Protein AF-A0A1H4IZC2-F1 (afdb_monomer_lite)

Sequence (150 aa):
MVLIELGPNARCEGSRLINEHSGAEMVTLSWNGRRHNPNGHIGVTIGRLENGNTTEVLVMQPKWVAHGSIKAWFPWFVLPNNAIFKASVGFLDIGNGSDGVTFQVWEHHNHEGREIWNRIIDFKKEYDNVPVAIEADLSHLSGQKCRDRT

Structure (mmCIF, N/CA/C/O backbone):
data_AF-A0A1H4IZC2-F1
#
_entry.id   AF-A0A1H4IZC2-F1
#
loop_
_atom_site.group_PDB
_atom_site.id
_atom_site.type_symbol
_atom_site.label_atom_id
_atom_site.label_alt_id
_atom_site.label_comp_id
_atom_site.label_asym_id
_atom_site.label_entity_id
_atom_site.label_seq_id
_atom_site.pdbx_PDB_ins_code
_atom_site.Cartn_x
_atom_site.Cartn_y
_atom_site.Cartn_z
_atom_site.occupancy
_atom_site.B_iso_or_equiv
_atom_site.auth_seq_id
_atom_site.auth_comp_id
_atom_site.auth_asym_id
_atom_site.auth_atom_id
_atom_site.pdbx_PDB_model_num
ATOM 1 N N . MET A 1 1 ? -15.752 -5.049 3.506 1.00 57.56 1 MET A N 1
ATOM 2 C CA . MET A 1 1 ? -15.375 -3.643 3.260 1.00 57.56 1 MET A CA 1
ATOM 3 C C . MET A 1 1 ? -14.074 -3.650 2.488 1.00 57.56 1 MET A C 1
ATOM 5 O O . MET A 1 1 ? -13.211 -4.448 2.839 1.00 57.56 1 MET A O 1
ATOM 9 N N . VAL A 1 2 ? -13.955 -2.844 1.435 1.00 71.44 2 VAL A N 1
ATOM 10 C CA . VAL A 1 2 ? -12.767 -2.832 0.571 1.00 71.44 2 VAL A CA 1
ATOM 11 C C . VAL A 1 2 ? -11.954 -1.571 0.868 1.00 71.44 2 VAL A C 1
ATOM 13 O O . VAL A 1 2 ? -12.499 -0.474 0.840 1.00 71.44 2 VAL A O 1
ATOM 16 N N . LEU A 1 3 ? -10.650 -1.698 1.141 1.00 71.06 3 LEU 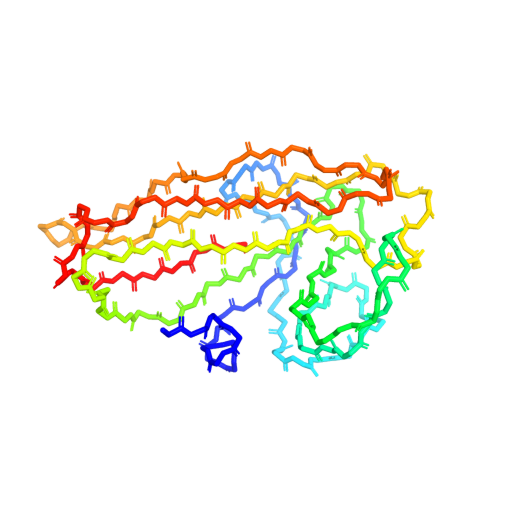A N 1
ATOM 17 C CA . LEU A 1 3 ? -9.775 -0.558 1.488 1.00 71.06 3 LEU A CA 1
ATOM 18 C C . LEU A 1 3 ? -9.803 0.577 0.454 1.00 71.06 3 LEU A C 1
ATOM 20 O O . LEU A 1 3 ? -9.723 1.748 0.818 1.00 71.06 3 LEU A O 1
ATOM 24 N N . ILE A 1 4 ? -9.978 0.238 -0.825 1.00 77.75 4 ILE A N 1
ATOM 25 C CA . ILE A 1 4 ? -10.103 1.206 -1.922 1.00 77.75 4 ILE A CA 1
ATOM 26 C C . ILE A 1 4 ? -11.247 2.207 -1.675 1.00 77.75 4 ILE A C 1
ATOM 28 O O . ILE A 1 4 ? -11.095 3.391 -1.972 1.00 77.75 4 ILE A O 1
ATOM 32 N N . GLU A 1 5 ? -12.352 1.772 -1.066 1.00 81.88 5 GLU A N 1
ATOM 33 C CA . GLU A 1 5 ? -13.516 2.622 -0.770 1.00 81.88 5 GLU A CA 1
ATOM 34 C C . GLU A 1 5 ? -13.223 3.647 0.336 1.00 81.88 5 GLU A C 1
ATOM 36 O O . GLU A 1 5 ? -13.812 4.727 0.368 1.00 81.88 5 GLU A O 1
ATOM 41 N N . LEU A 1 6 ? -12.284 3.335 1.234 1.00 81.69 6 LEU A N 1
ATOM 42 C CA . LEU A 1 6 ? -11.857 4.223 2.319 1.00 81.69 6 LEU A CA 1
ATOM 43 C C . LEU A 1 6 ? -10.780 5.220 1.882 1.00 81.69 6 LEU A C 1
ATOM 45 O O . LEU A 1 6 ? -10.554 6.226 2.557 1.00 81.69 6 LEU A O 1
ATOM 49 N N . GLY A 1 7 ? -10.128 4.943 0.756 1.00 83.25 7 GLY A N 1
ATOM 50 C CA . GLY A 1 7 ? -9.007 5.696 0.217 1.00 83.25 7 GLY A CA 1
ATOM 51 C C . GLY A 1 7 ? -9.205 7.210 0.096 1.00 83.25 7 GLY A C 1
ATOM 52 O O . GLY A 1 7 ? -8.332 7.949 0.546 1.00 83.25 7 GLY A O 1
ATOM 53 N N . PRO A 1 8 ? -10.346 7.717 -0.414 1.00 88.06 8 PRO A N 1
ATOM 54 C CA . PRO A 1 8 ? -10.592 9.160 -0.495 1.00 88.06 8 PRO A CA 1
ATOM 55 C C . PRO A 1 8 ? -10.519 9.901 0.849 1.00 88.06 8 PRO A C 1
ATOM 57 O O . PRO A 1 8 ? -10.273 11.104 0.866 1.00 88.06 8 PRO A O 1
ATOM 60 N N . ASN A 1 9 ? -10.716 9.191 1.965 1.00 88.31 9 ASN A N 1
ATOM 61 C CA . ASN A 1 9 ? -10.629 9.729 3.324 1.00 88.31 9 ASN A CA 1
ATOM 62 C C . ASN A 1 9 ? -9.314 9.355 4.029 1.00 88.31 9 ASN A C 1
ATOM 64 O O . ASN A 1 9 ? -9.148 9.647 5.216 1.00 88.31 9 ASN A O 1
ATOM 68 N N . ALA A 1 10 ? -8.396 8.681 3.336 1.00 89.62 10 ALA A N 1
ATOM 69 C CA . ALA A 1 10 ? -7.093 8.347 3.874 1.00 89.62 10 ALA A CA 1
ATOM 70 C C . ALA A 1 10 ? -6.202 9.593 3.921 1.00 89.62 10 ALA A C 1
ATOM 72 O O . ALA A 1 10 ? -6.187 10.428 3.014 1.00 89.62 10 ALA A O 1
ATOM 73 N N . ARG A 1 11 ? -5.403 9.696 4.982 1.00 92.25 11 ARG A N 1
ATOM 74 C CA . ARG A 1 11 ? -4.255 10.602 5.010 1.00 92.25 11 ARG A CA 1
ATOM 75 C C . ARG A 1 11 ? -3.113 9.907 4.289 1.00 92.25 11 ARG A C 1
ATOM 77 O O . ARG A 1 11 ? -2.792 8.776 4.634 1.00 92.25 11 ARG A O 1
ATOM 84 N N . CYS A 1 12 ? -2.476 10.578 3.340 1.00 93.12 12 CYS A N 1
ATOM 85 C CA . CYS A 1 12 ? -1.397 9.990 2.556 1.00 93.12 12 CYS A CA 1
ATOM 86 C C . CYS A 1 12 ? -0.170 10.891 2.559 1.00 93.12 12 CYS A C 1
ATOM 88 O O . CYS A 1 12 ? -0.292 12.111 2.456 1.00 93.12 12 CYS A O 1
ATOM 90 N N . GLU A 1 13 ? 1.012 10.295 2.664 1.00 95.00 13 GLU A N 1
ATOM 91 C CA . GLU A 1 13 ? 2.269 11.029 2.770 1.00 95.00 13 GLU A CA 1
ATOM 92 C C . GLU A 1 13 ? 3.382 10.358 1.984 1.00 95.00 13 GLU A C 1
ATOM 94 O O . GLU A 1 13 ? 3.584 9.148 2.076 1.00 95.00 13 GLU A O 1
ATOM 99 N N . GLY A 1 14 ? 4.138 11.172 1.256 1.00 95.19 14 GLY A N 1
ATOM 100 C CA . GLY A 1 14 ? 5.428 10.799 0.697 1.00 95.19 14 GLY A CA 1
ATOM 101 C C . GLY A 1 14 ? 6.556 11.334 1.570 1.00 95.19 14 GLY A C 1
ATOM 102 O O . GLY A 1 14 ? 6.495 12.468 2.048 1.00 95.19 14 GLY A O 1
ATOM 103 N N . SER A 1 15 ? 7.601 10.538 1.788 1.00 94.94 15 SER A N 1
ATOM 104 C CA . SER A 1 15 ? 8.753 10.961 2.597 1.00 94.94 15 SER A CA 1
ATOM 105 C C . SER A 1 15 ? 10.031 10.210 2.223 1.00 94.94 15 SER A C 1
ATOM 107 O O . SER A 1 15 ? 9.974 9.183 1.545 1.00 94.94 15 SER A O 1
ATOM 109 N N . ARG A 1 16 ? 11.189 10.695 2.679 1.00 94.69 16 ARG A N 1
ATOM 110 C CA . ARG A 1 16 ? 12.417 9.888 2.727 1.00 94.69 16 ARG A CA 1
ATOM 111 C C . ARG A 1 16 ? 12.433 9.126 4.046 1.00 94.69 16 ARG A C 1
ATOM 113 O O . ARG A 1 16 ? 12.426 9.755 5.100 1.00 94.69 16 ARG A O 1
ATOM 120 N N . LEU A 1 17 ? 12.454 7.801 4.004 1.00 90.75 17 LEU A N 1
ATOM 121 C CA . LEU A 1 17 ? 12.483 6.969 5.200 1.00 90.75 17 LEU A CA 1
ATOM 122 C C . LEU A 1 17 ? 13.786 7.207 5.981 1.00 90.75 17 LEU A C 1
ATOM 124 O O . LEU A 1 17 ? 14.869 7.167 5.402 1.00 90.75 17 LEU A O 1
ATOM 128 N N . ILE A 1 18 ? 13.670 7.456 7.288 1.00 87.06 18 ILE A N 1
ATOM 129 C CA . ILE A 1 18 ? 14.808 7.461 8.226 1.00 87.06 18 ILE A CA 1
ATOM 130 C C . ILE A 1 18 ? 14.819 6.133 8.991 1.00 87.06 18 ILE A C 1
ATOM 132 O O . ILE A 1 18 ? 15.852 5.486 9.117 1.00 87.06 18 ILE A O 1
ATOM 136 N N . ASN A 1 19 ? 13.648 5.726 9.487 1.00 81.00 19 ASN A N 1
ATOM 137 C CA . ASN A 1 19 ? 13.378 4.419 10.085 1.00 81.00 19 ASN A CA 1
ATOM 138 C C . ASN A 1 19 ? 11.893 4.055 9.886 1.00 81.00 19 ASN A C 1
ATOM 140 O O . ASN A 1 19 ? 11.117 4.856 9.366 1.00 81.00 19 ASN A O 1
ATOM 144 N N . GLU A 1 20 ? 11.473 2.865 10.317 1.00 69.38 20 GLU A N 1
ATOM 145 C CA . GLU A 1 20 ? 10.118 2.326 10.083 1.00 69.38 20 GLU A CA 1
ATOM 146 C C . GLU A 1 20 ? 8.968 3.248 10.566 1.00 69.38 20 GLU A C 1
ATOM 148 O O . GLU A 1 20 ? 7.878 3.308 9.972 1.00 69.38 20 GLU A O 1
ATOM 153 N N . HIS A 1 21 ? 9.230 4.072 11.584 1.00 70.81 21 HIS A N 1
ATOM 154 C CA . HIS A 1 21 ? 8.252 4.996 12.152 1.00 70.81 21 HIS A CA 1
ATOM 155 C C . HIS A 1 21 ? 8.358 6.423 11.602 1.00 70.81 21 HIS A C 1
ATOM 157 O O . HIS A 1 21 ? 7.342 7.112 11.526 1.00 70.81 21 HIS A O 1
ATOM 163 N N . SER A 1 22 ? 9.531 6.865 11.142 1.00 76.31 22 SER A N 1
ATOM 164 C CA . SER A 1 22 ? 9.791 8.281 10.844 1.00 76.31 22 SER A CA 1
ATOM 165 C C . SER A 1 22 ? 10.389 8.533 9.459 1.00 76.31 22 SER A C 1
ATOM 167 O O . SER A 1 22 ? 11.158 7.739 8.917 1.00 76.31 22 SER A O 1
ATOM 169 N N . GLY A 1 23 ? 9.988 9.657 8.865 1.00 83.88 23 GLY A N 1
ATOM 170 C CA . GLY A 1 23 ? 10.462 10.112 7.563 1.00 83.88 23 GLY A CA 1
ATO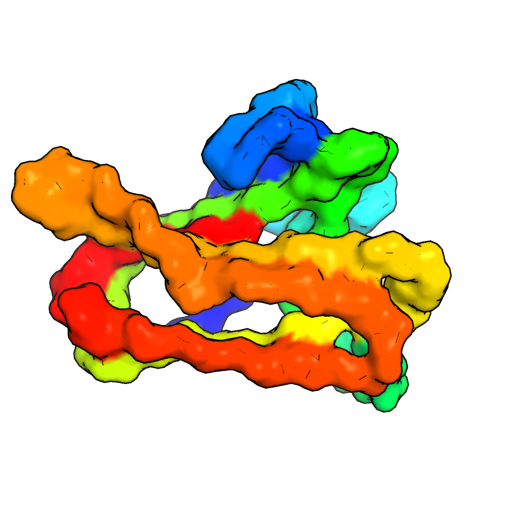M 171 C C . GLY A 1 23 ? 10.910 11.571 7.604 1.00 83.88 23 GLY A C 1
ATOM 172 O O . GLY A 1 23 ? 10.370 12.376 8.361 1.00 83.88 23 GLY A O 1
ATOM 173 N N . ALA A 1 24 ? 11.901 11.908 6.783 1.00 88.94 24 ALA A N 1
ATOM 174 C CA . ALA A 1 24 ? 12.304 13.274 6.474 1.00 88.94 24 ALA A CA 1
ATOM 175 C C . ALA A 1 24 ? 11.511 13.811 5.274 1.00 88.94 24 ALA A C 1
ATOM 177 O O . ALA A 1 24 ? 11.022 13.042 4.442 1.00 88.94 24 ALA A O 1
ATOM 178 N N . GLU A 1 25 ? 11.455 15.141 5.146 1.00 90.88 25 GLU A N 1
ATOM 179 C CA . GLU A 1 25 ? 10.873 15.826 3.982 1.00 90.88 25 GLU A CA 1
ATOM 180 C C . GLU A 1 25 ? 9.443 15.349 3.660 1.00 90.88 25 GLU A C 1
ATOM 182 O O . GLU A 1 25 ? 9.121 15.051 2.503 1.00 90.88 25 GLU A O 1
ATOM 187 N N . MET A 1 26 ? 8.622 15.211 4.706 1.00 92.00 26 MET A N 1
ATOM 188 C CA . MET A 1 26 ? 7.246 14.730 4.609 1.00 92.00 26 MET A CA 1
ATOM 189 C C . MET A 1 26 ? 6.394 15.694 3.785 1.00 92.00 26 MET A C 1
ATOM 191 O O . MET A 1 26 ? 6.389 16.901 4.028 1.00 92.00 26 MET A O 1
ATOM 195 N N . VAL A 1 27 ? 5.661 15.143 2.823 1.00 94.88 27 VAL A N 1
ATOM 196 C CA . VAL A 1 27 ? 4.735 15.887 1.971 1.00 94.88 27 VAL A CA 1
ATOM 197 C C . VAL A 1 27 ? 3.400 15.165 1.958 1.00 94.88 27 VAL A C 1
ATOM 199 O O . VAL A 1 27 ? 3.327 13.993 1.588 1.00 94.88 27 VAL A O 1
ATOM 202 N N . THR A 1 28 ? 2.340 15.880 2.328 1.00 95.19 28 THR A N 1
ATOM 203 C CA . THR A 1 28 ? 0.968 15.387 2.197 1.00 95.19 28 THR A CA 1
ATOM 204 C C . THR A 1 28 ? 0.627 15.186 0.724 1.00 95.19 28 THR A C 1
ATOM 206 O O . THR A 1 28 ? 0.820 16.081 -0.101 1.00 95.19 28 THR A O 1
ATOM 209 N N . LEU A 1 29 ? 0.095 14.013 0.398 1.00 95.19 29 LEU A N 1
ATOM 210 C CA . LEU A 1 29 ? -0.352 13.640 -0.936 1.00 95.19 29 LEU A CA 1
ATOM 211 C C . LEU A 1 29 ? -1.880 13.613 -0.974 1.00 95.19 29 LEU A C 1
ATOM 213 O O . LEU A 1 29 ? -2.530 13.135 -0.047 1.00 95.19 29 LEU A O 1
ATOM 217 N N . SER A 1 30 ? -2.458 14.104 -2.066 1.00 93.56 30 SER A N 1
ATOM 218 C CA . SER A 1 30 ? -3.890 13.956 -2.325 1.00 93.56 30 SER A CA 1
ATOM 219 C C . SER A 1 30 ? -4.185 12.571 -2.897 1.00 93.56 30 SER A C 1
ATOM 221 O O . SER A 1 30 ? -3.471 12.108 -3.793 1.00 93.56 30 SER A O 1
ATOM 223 N N . TRP A 1 31 ? -5.267 11.945 -2.431 1.00 92.25 31 TRP A N 1
ATOM 224 C CA . TRP A 1 31 ? -5.818 10.741 -3.051 1.00 92.25 31 TRP A CA 1
ATOM 225 C C . TRP A 1 31 ? -6.135 10.997 -4.529 1.00 92.25 31 TRP A C 1
ATOM 227 O O . TRP A 1 31 ? -6.732 12.022 -4.859 1.00 92.25 31 TRP A O 1
ATOM 237 N N . ASN A 1 32 ? -5.726 10.091 -5.423 1.00 93.56 32 ASN A N 1
ATOM 238 C CA . ASN A 1 32 ? -5.834 10.271 -6.878 1.00 93.56 32 ASN A CA 1
ATOM 239 C C . ASN A 1 32 ? -5.160 11.561 -7.395 1.00 93.56 32 ASN A C 1
ATOM 241 O O . ASN A 1 32 ? -5.573 12.130 -8.407 1.00 93.56 32 ASN A O 1
ATOM 245 N N . GLY A 1 33 ? -4.107 12.028 -6.717 1.00 90.38 33 GLY A N 1
ATOM 246 C CA . GLY A 1 33 ? -3.306 13.165 -7.164 1.00 90.38 33 GLY A CA 1
ATOM 247 C C . GLY A 1 33 ? -2.538 12.893 -8.466 1.00 90.38 33 GLY A C 1
ATOM 248 O O . GLY A 1 33 ? -2.665 11.852 -9.109 1.00 90.38 33 GLY A O 1
ATOM 249 N N . ARG A 1 34 ? -1.671 13.828 -8.866 1.00 90.56 34 ARG A N 1
ATOM 250 C CA . ARG A 1 34 ? -0.852 13.689 -10.084 1.00 90.56 34 ARG A CA 1
ATOM 251 C C . ARG A 1 34 ? 0.025 12.424 -10.028 1.00 90.56 34 ARG A C 1
ATOM 253 O O . ARG A 1 34 ? 0.826 12.288 -9.112 1.00 90.56 34 ARG A O 1
ATOM 260 N N . ARG A 1 35 ? -0.078 11.551 -11.041 1.00 84.31 35 ARG A N 1
ATOM 261 C CA . ARG A 1 35 ? 0.662 10.269 -11.122 1.00 84.31 35 ARG A CA 1
ATOM 262 C C . ARG A 1 35 ? 2.183 10.425 -11.166 1.00 84.31 35 ARG A C 1
ATOM 264 O O . ARG A 1 35 ? 2.895 9.707 -10.492 1.00 84.31 35 ARG A O 1
ATOM 271 N N . HIS A 1 36 ? 2.692 11.401 -11.915 1.00 87.69 36 HIS A N 1
ATOM 272 C CA . HIS A 1 36 ? 4.135 11.672 -12.021 1.00 87.69 36 HIS A CA 1
ATOM 273 C C . HIS A 1 36 ? 4.582 12.775 -11.056 1.00 87.69 36 HIS A C 1
ATOM 275 O O . HIS A 1 36 ? 5.224 13.747 -11.457 1.00 87.69 36 HIS A O 1
ATOM 281 N N . ASN A 1 37 ? 4.146 12.690 -9.801 1.00 93.19 37 ASN A N 1
ATOM 282 C CA . ASN A 1 37 ? 4.574 13.614 -8.761 1.00 93.19 37 ASN A CA 1
ATOM 283 C C . ASN A 1 37 ? 5.878 13.093 -8.132 1.00 93.19 37 ASN A C 1
ATOM 285 O O . ASN A 1 37 ? 5.868 11.988 -7.591 1.00 93.19 37 ASN A O 1
ATOM 289 N N . PRO A 1 38 ? 6.984 13.864 -8.136 1.00 93.81 38 PRO A N 1
ATOM 290 C CA . PRO A 1 38 ? 8.241 13.424 -7.524 1.00 93.81 38 PRO A CA 1
ATOM 291 C C . PRO A 1 38 ? 8.123 13.183 -6.011 1.00 93.81 38 PRO A C 1
ATOM 293 O O . PRO A 1 38 ? 8.944 12.472 -5.436 1.00 93.81 38 PRO A O 1
ATOM 296 N N . ASN A 1 39 ? 7.095 13.739 -5.358 1.00 95.69 39 ASN A N 1
ATOM 297 C CA . ASN A 1 39 ? 6.800 13.478 -3.950 1.00 95.69 39 ASN A CA 1
ATOM 298 C C . ASN A 1 39 ? 6.109 12.125 -3.696 1.00 95.69 39 ASN A C 1
ATOM 300 O O . ASN A 1 39 ? 5.924 11.771 -2.538 1.00 95.69 39 ASN A O 1
ATOM 304 N N . GLY A 1 40 ? 5.760 11.369 -4.739 1.00 94.62 40 GLY A N 1
ATOM 305 C CA . GLY A 1 40 ? 5.017 10.112 -4.655 1.00 94.62 40 GLY A CA 1
ATOM 306 C C . GLY A 1 40 ? 3.561 10.253 -5.103 1.00 94.62 40 GLY A C 1
ATOM 307 O O . GLY A 1 40 ? 3.055 11.357 -5.328 1.00 94.62 40 GLY A O 1
ATOM 308 N N . HIS A 1 41 ? 2.881 9.120 -5.244 1.00 94.69 41 HIS A N 1
ATOM 309 C CA . HIS A 1 41 ? 1.498 9.058 -5.709 1.00 94.69 41 HIS A CA 1
ATOM 310 C C . HIS A 1 41 ? 0.743 7.903 -5.056 1.00 94.69 41 HIS A C 1
ATOM 312 O O . HIS A 1 41 ? 1.272 6.803 -4.928 1.00 94.69 41 HIS A O 1
ATOM 318 N N . ILE A 1 42 ? -0.515 8.146 -4.696 1.00 94.31 42 ILE A N 1
ATOM 319 C CA . ILE A 1 42 ? -1.454 7.110 -4.277 1.00 94.31 42 ILE A CA 1
ATOM 320 C C . ILE A 1 42 ? -2.812 7.335 -4.922 1.00 94.31 42 ILE A C 1
ATOM 322 O O . ILE A 1 42 ? -3.272 8.474 -5.063 1.00 94.31 42 ILE A O 1
ATOM 326 N N . GLY A 1 43 ? -3.460 6.245 -5.305 1.00 93.69 43 GLY A N 1
ATOM 327 C CA . GLY A 1 43 ? -4.789 6.301 -5.881 1.00 93.69 43 GLY A CA 1
ATOM 328 C C . GLY A 1 43 ? -5.208 4.988 -6.510 1.00 93.69 43 GLY A C 1
ATOM 329 O O . GLY A 1 43 ? -4.547 3.964 -6.364 1.00 93.69 43 GLY A O 1
ATOM 330 N N . VAL A 1 44 ? -6.310 5.037 -7.241 1.00 93.19 44 VAL A N 1
ATOM 331 C CA . VAL A 1 44 ? -6.864 3.899 -7.966 1.00 93.19 44 VAL A CA 1
ATOM 332 C C . VAL A 1 44 ? -6.561 4.055 -9.446 1.00 93.19 44 VAL A C 1
ATOM 334 O O . VAL A 1 44 ? -6.704 5.134 -10.029 1.00 93.19 44 VAL A O 1
ATOM 337 N N . THR A 1 45 ? -6.137 2.970 -10.081 1.00 92.44 45 THR A N 1
ATOM 338 C CA . THR A 1 45 ? -5.988 2.919 -11.532 1.00 92.44 45 THR A CA 1
ATOM 339 C C . THR A 1 45 ? -6.292 1.536 -12.058 1.00 92.44 45 THR A C 1
ATOM 341 O O . THR A 1 45 ? -6.011 0.545 -11.400 1.00 92.44 45 THR A O 1
ATOM 344 N N . ILE A 1 46 ? -6.752 1.467 -13.302 1.00 94.38 46 ILE A N 1
ATOM 345 C CA . ILE A 1 46 ? -6.582 0.262 -14.106 1.00 94.38 46 ILE A CA 1
ATOM 346 C C . ILE A 1 46 ? -5.114 0.215 -14.536 1.00 94.38 46 ILE A C 1
ATOM 348 O O . ILE A 1 46 ? -4.589 1.206 -15.051 1.00 94.38 46 ILE A O 1
ATOM 352 N N . GLY A 1 47 ? -4.434 -0.891 -14.262 1.00 93.00 47 GLY A N 1
ATOM 353 C CA . GLY A 1 47 ? -3.019 -1.068 -14.561 1.00 93.00 47 GLY A CA 1
ATOM 354 C C . GLY A 1 47 ? -2.718 -2.499 -14.977 1.00 93.00 47 GLY A C 1
ATOM 355 O O . GLY A 1 47 ? -3.376 -3.436 -14.522 1.00 93.00 47 GLY A O 1
ATOM 356 N N . ARG A 1 48 ? -1.727 -2.658 -15.856 1.00 95.81 48 ARG A N 1
ATOM 357 C CA . ARG A 1 48 ? -1.166 -3.967 -16.176 1.00 95.81 48 ARG A CA 1
ATOM 358 C C . ARG A 1 48 ? -0.158 -4.338 -15.095 1.00 95.81 48 ARG A C 1
ATOM 360 O O . ARG A 1 48 ? 0.718 -3.541 -14.774 1.00 95.81 48 ARG A O 1
ATOM 367 N N . LEU A 1 49 ? -0.326 -5.513 -14.511 1.00 95.50 49 LEU A N 1
ATOM 368 C CA . LEU A 1 49 ? 0.516 -6.071 -13.463 1.00 95.50 49 LEU A CA 1
ATOM 369 C C . LEU A 1 49 ? 1.732 -6.787 -14.056 1.00 95.50 49 LEU A C 1
ATOM 371 O O . LEU A 1 49 ? 1.745 -7.153 -15.230 1.00 95.50 49 LEU A O 1
ATOM 375 N N . GLU A 1 50 ? 2.718 -7.065 -13.210 1.00 95.19 50 GLU A N 1
ATOM 376 C CA . GLU A 1 50 ? 3.936 -7.804 -13.561 1.00 95.19 50 GLU A CA 1
ATOM 377 C C . GLU A 1 50 ? 3.689 -9.224 -14.111 1.00 95.19 50 GLU A C 1
ATOM 379 O O . GLU A 1 50 ? 4.501 -9.735 -14.873 1.00 95.19 50 GLU A O 1
ATOM 384 N N . ASN A 1 51 ? 2.545 -9.847 -13.806 1.00 94.56 51 ASN A N 1
ATOM 385 C CA . ASN A 1 51 ? 2.135 -11.131 -14.398 1.00 94.56 51 ASN A CA 1
ATOM 386 C C . ASN A 1 51 ? 1.395 -10.983 -15.743 1.00 94.56 51 ASN A C 1
ATOM 388 O O . ASN A 1 51 ? 0.884 -11.959 -16.288 1.00 94.56 51 ASN A O 1
ATOM 392 N N . GLY A 1 52 ? 1.283 -9.760 -16.263 1.00 95.12 52 GLY A N 1
ATOM 393 C CA . GLY A 1 52 ? 0.625 -9.442 -17.523 1.00 95.12 52 GLY A CA 1
ATOM 394 C C . GLY A 1 52 ? -0.885 -9.208 -17.438 1.00 95.12 52 GLY A C 1
ATOM 395 O O . GLY A 1 52 ? -1.442 -8.732 -18.432 1.00 95.12 52 GLY A O 1
ATOM 396 N N . ASN A 1 53 ? -1.533 -9.477 -16.298 1.00 95.69 53 ASN A N 1
ATOM 397 C CA . ASN A 1 53 ? -2.966 -9.235 -16.108 1.00 95.69 53 ASN A CA 1
ATOM 398 C C . ASN A 1 53 ? -3.267 -7.740 -15.977 1.00 95.69 53 ASN A C 1
ATOM 400 O O . ASN A 1 53 ? -2.497 -6.998 -15.377 1.00 95.69 53 ASN A O 1
ATOM 404 N N . THR A 1 54 ? -4.427 -7.308 -16.466 1.00 96.06 54 THR A N 1
ATOM 405 C CA . THR A 1 54 ? -4.910 -5.933 -16.294 1.00 96.06 54 THR A CA 1
ATOM 406 C C . THR A 1 54 ? -6.090 -5.928 -15.339 1.00 96.06 54 THR A C 1
ATOM 408 O O . THR A 1 54 ? -7.067 -6.640 -15.561 1.00 96.06 54 THR A O 1
ATOM 411 N N . THR A 1 55 ? -6.013 -5.122 -14.286 1.00 94.38 55 THR A N 1
ATOM 412 C CA . THR A 1 55 ? -7.085 -4.984 -13.293 1.00 94.38 55 THR A CA 1
ATOM 413 C C . THR A 1 55 ? -7.061 -3.591 -12.672 1.00 94.38 55 THR A C 1
ATOM 415 O O . THR A 1 55 ? -6.088 -2.849 -12.821 1.00 94.38 55 THR A O 1
ATOM 418 N N . GLU A 1 56 ? -8.139 -3.222 -11.989 1.00 93.12 56 GLU A N 1
ATOM 419 C CA . GLU A 1 56 ? -8.129 -2.081 -11.080 1.00 93.12 56 GLU A CA 1
ATOM 420 C C . GLU A 1 56 ? -7.273 -2.399 -9.847 1.00 93.12 56 GLU A C 1
ATOM 422 O O . GLU A 1 56 ? -7.367 -3.490 -9.280 1.00 93.12 56 GLU A O 1
ATOM 427 N N . VAL A 1 57 ? -6.420 -1.454 -9.455 1.00 92.31 57 VAL A N 1
ATOM 428 C CA . VAL A 1 57 ? -5.494 -1.577 -8.329 1.00 92.31 57 VAL A CA 1
ATOM 429 C C . VAL A 1 57 ? -5.419 -0.288 -7.525 1.00 92.31 57 VAL A C 1
ATOM 431 O O . VAL A 1 57 ? -5.555 0.812 -8.067 1.00 92.31 57 VAL A O 1
ATOM 434 N N . LEU A 1 58 ? -5.103 -0.434 -6.238 1.00 92.88 58 LEU A N 1
ATOM 435 C CA . LEU A 1 58 ? -4.514 0.634 -5.442 1.00 92.88 58 LEU A CA 1
ATOM 436 C C . LEU A 1 58 ? -3.037 0.759 -5.826 1.00 92.88 58 LEU A C 1
ATOM 438 O O . LEU A 1 58 ? -2.247 -0.146 -5.570 1.00 92.88 58 LEU A O 1
ATOM 442 N N . VAL A 1 59 ? -2.659 1.873 -6.445 1.00 93.38 59 VAL A N 1
ATOM 443 C CA . VAL A 1 59 ? -1.262 2.176 -6.750 1.00 93.38 59 VAL A CA 1
ATOM 444 C C . VAL A 1 59 ? -0.658 2.992 -5.614 1.00 93.38 59 VAL A C 1
ATOM 446 O O . VAL A 1 59 ? -1.247 3.973 -5.169 1.00 93.38 59 VAL A O 1
ATOM 449 N N . MET A 1 60 ? 0.531 2.596 -5.162 1.00 93.31 60 MET A N 1
ATOM 450 C CA . MET A 1 60 ? 1.339 3.326 -4.187 1.00 93.31 60 MET A CA 1
ATOM 451 C C . MET A 1 60 ? 2.746 3.493 -4.757 1.00 93.31 60 MET A C 1
ATOM 453 O O . MET A 1 60 ? 3.501 2.533 -4.876 1.00 93.31 60 MET A O 1
ATOM 457 N N . GLN A 1 61 ? 3.089 4.715 -5.153 1.00 92.69 61 GLN A N 1
ATOM 458 C CA . GLN A 1 61 ? 4.401 5.077 -5.681 1.00 92.69 61 GLN A CA 1
ATOM 459 C C . GLN A 1 61 ? 5.163 5.890 -4.632 1.00 92.69 61 GLN A C 1
ATOM 461 O O . GLN A 1 61 ? 4.713 6.987 -4.280 1.00 92.69 61 GLN A O 1
ATOM 466 N N . PRO A 1 62 ? 6.310 5.391 -4.143 1.00 93.00 62 PRO A N 1
ATOM 467 C CA . PRO A 1 62 ? 7.147 6.121 -3.201 1.00 93.00 62 PRO A CA 1
ATOM 468 C C . PRO A 1 62 ? 7.660 7.452 -3.758 1.00 93.00 62 PRO A C 1
ATOM 470 O O . PRO A 1 62 ? 7.705 7.674 -4.970 1.00 93.00 62 PRO A O 1
ATOM 473 N N . LYS A 1 63 ? 8.107 8.331 -2.856 1.00 95.06 63 LYS A N 1
ATOM 474 C CA . LYS A 1 63 ? 8.849 9.548 -3.213 1.00 95.06 63 LYS A CA 1
ATOM 475 C C . LYS A 1 63 ? 10.096 9.202 -4.042 1.00 95.06 63 LYS A C 1
ATOM 477 O O . LYS A 1 63 ? 10.806 8.262 -3.709 1.00 95.06 63 LYS A O 1
ATOM 482 N N . TRP A 1 64 ? 10.408 9.973 -5.084 1.00 92.44 64 TRP A N 1
ATOM 483 C CA . TRP A 1 64 ? 11.530 9.695 -5.997 1.00 92.44 64 TRP A CA 1
ATOM 484 C C . TRP A 1 64 ? 12.867 10.190 -5.437 1.00 92.44 64 TRP A C 1
ATOM 486 O O . TRP A 1 64 ? 13.489 11.120 -5.945 1.00 92.44 64 TRP A O 1
ATOM 496 N N . VAL A 1 65 ? 13.285 9.581 -4.335 1.00 93.12 65 VAL A N 1
ATOM 497 C CA . VAL A 1 65 ? 14.556 9.821 -3.650 1.00 93.12 65 VAL A CA 1
ATOM 498 C C . VAL A 1 65 ? 15.097 8.483 -3.151 1.00 93.12 65 VAL A C 1
ATOM 500 O O . VAL A 1 65 ? 14.339 7.527 -3.005 1.00 93.12 65 VAL A O 1
ATOM 503 N N . ALA A 1 66 ? 16.391 8.411 -2.834 1.00 90.19 66 ALA A N 1
ATOM 504 C CA . ALA A 1 66 ? 16.930 7.259 -2.113 1.00 90.19 66 ALA A CA 1
ATOM 505 C C . ALA A 1 66 ? 16.148 7.049 -0.806 1.00 90.19 66 ALA A C 1
ATOM 507 O O . ALA A 1 66 ? 15.885 8.020 -0.091 1.00 90.19 66 ALA A O 1
ATOM 508 N N . HIS A 1 67 ? 15.765 5.801 -0.521 1.00 90.56 67 HIS A N 1
ATOM 509 C CA . HIS A 1 67 ? 14.869 5.445 0.588 1.00 90.56 67 HIS A CA 1
ATOM 510 C C . HIS A 1 67 ? 13.520 6.178 0.543 1.00 90.56 67 HIS A C 1
ATOM 512 O O . HIS A 1 67 ? 12.943 6.529 1.574 1.00 90.56 67 HIS A O 1
ATOM 518 N N . GLY A 1 68 ? 13.016 6.450 -0.659 1.00 93.94 68 GLY A N 1
ATOM 519 C CA . GLY A 1 68 ? 11.671 6.954 -0.861 1.00 93.94 68 GLY A CA 1
ATOM 520 C C . GLY A 1 68 ? 10.631 6.037 -0.231 1.00 93.94 68 GLY A C 1
ATOM 521 O O . GLY A 1 68 ? 10.709 4.818 -0.335 1.00 93.94 68 GLY A O 1
ATOM 522 N N . SER A 1 69 ? 9.639 6.627 0.421 1.00 94.31 69 SER A N 1
ATOM 523 C CA . SER A 1 69 ? 8.526 5.900 1.023 1.00 94.31 69 SER A CA 1
ATOM 524 C C . SER A 1 69 ? 7.214 6.615 0.752 1.00 94.31 69 SER A C 1
ATOM 526 O O . SER A 1 69 ? 7.182 7.825 0.501 1.00 94.31 69 SER A O 1
ATOM 528 N N . ILE A 1 70 ? 6.139 5.844 0.811 1.00 94.44 70 ILE A N 1
ATOM 529 C CA . ILE A 1 70 ? 4.771 6.331 0.832 1.00 94.44 70 ILE A CA 1
ATOM 530 C C . ILE A 1 70 ? 4.042 5.632 1.976 1.00 94.44 70 ILE A C 1
ATOM 532 O O . ILE A 1 70 ? 4.286 4.457 2.229 1.00 94.44 70 ILE A O 1
ATOM 536 N N . LYS A 1 71 ? 3.217 6.380 2.704 1.00 92.44 71 LYS A N 1
ATOM 537 C CA . LYS A 1 71 ? 2.420 5.893 3.830 1.00 92.44 71 LYS A CA 1
ATOM 538 C C . LYS A 1 71 ? 0.989 6.373 3.645 1.00 92.44 71 LYS A C 1
ATOM 540 O O . LYS A 1 71 ? 0.773 7.540 3.311 1.00 92.44 71 LYS A O 1
ATOM 545 N N . ALA A 1 72 ? 0.022 5.507 3.889 1.00 91.50 72 ALA A N 1
ATOM 546 C CA . ALA A 1 72 ? -1.388 5.848 3.940 1.00 91.50 72 ALA A CA 1
ATOM 547 C C . ALA A 1 72 ? -1.967 5.408 5.282 1.00 91.50 72 ALA A C 1
ATOM 549 O O . ALA A 1 72 ? -1.725 4.292 5.721 1.00 91.50 72 ALA A O 1
ATOM 550 N N . TRP A 1 73 ? -2.729 6.287 5.927 1.00 90.69 73 TRP A N 1
ATOM 551 C CA . TRP A 1 73 ? -3.521 5.982 7.113 1.00 90.69 73 TRP A CA 1
ATOM 552 C C . TRP A 1 73 ? -4.986 6.100 6.739 1.00 90.69 73 TRP A C 1
ATOM 554 O O . TRP A 1 73 ? -5.467 7.197 6.436 1.00 90.69 73 TRP A O 1
ATOM 564 N N . PHE A 1 74 ? -5.695 4.983 6.782 1.00 88.31 74 PHE A N 1
ATOM 565 C CA . PHE A 1 74 ? -7.127 4.958 6.537 1.00 88.31 74 PHE A CA 1
ATOM 566 C C . PHE A 1 74 ? -7.886 5.602 7.712 1.00 88.31 74 PHE A C 1
ATOM 568 O O . PHE A 1 74 ? -7.344 5.728 8.817 1.00 88.31 74 PHE A O 1
ATOM 575 N N . PRO A 1 75 ? -9.119 6.095 7.496 1.00 86.69 75 PRO A N 1
ATOM 576 C CA . PRO A 1 75 ? -9.935 6.615 8.585 1.00 86.69 75 PRO A CA 1
ATOM 577 C C . PRO A 1 75 ? -10.195 5.530 9.630 1.00 86.69 75 PRO A C 1
ATOM 579 O O . PRO A 1 75 ? -10.142 4.339 9.343 1.00 86.69 75 PRO A O 1
ATOM 582 N N . TRP A 1 76 ? -10.521 5.947 10.850 1.00 84.00 76 TRP A N 1
ATOM 583 C CA . TRP A 1 76 ? -10.943 5.008 11.880 1.00 84.00 76 TRP A CA 1
ATOM 584 C C . TRP A 1 76 ? -12.313 4.406 11.547 1.00 84.00 76 TRP A C 1
ATOM 586 O O . TRP A 1 76 ? -13.276 5.151 11.360 1.00 84.00 76 TRP A O 1
ATOM 596 N N . PHE A 1 77 ? -12.429 3.084 11.580 1.00 82.19 77 PHE A N 1
ATOM 597 C CA . PHE A 1 77 ? -13.679 2.348 11.397 1.00 82.19 77 PHE A CA 1
ATOM 598 C C . PHE A 1 77 ? -13.782 1.192 12.399 1.00 82.19 77 PHE A C 1
ATOM 600 O O . PHE A 1 77 ? -12.811 0.834 13.061 1.00 82.19 77 PHE A O 1
ATOM 607 N N . VAL A 1 78 ? -14.978 0.630 12.563 1.00 83.94 78 VAL A N 1
ATOM 608 C CA . VAL A 1 78 ? -15.178 -0.550 13.417 1.00 83.94 78 VAL A CA 1
ATOM 609 C C . VAL A 1 78 ? -14.941 -1.795 12.576 1.00 83.94 78 VAL A C 1
ATOM 611 O O . VAL A 1 78 ? -15.601 -1.971 11.548 1.00 83.94 78 VAL A O 1
ATOM 614 N N . LEU A 1 79 ? -14.005 -2.646 12.996 1.00 83.25 79 LEU A N 1
ATOM 615 C CA . LEU A 1 79 ? -13.763 -3.912 12.310 1.00 83.25 79 LEU A CA 1
ATOM 616 C C . LEU A 1 79 ? -14.966 -4.851 12.512 1.00 83.25 79 LEU A C 1
ATOM 618 O O . LEU A 1 79 ? -15.441 -5.001 13.646 1.00 83.25 79 LEU A O 1
ATOM 622 N N . PRO A 1 80 ? -15.478 -5.481 11.438 1.00 84.12 80 PRO A N 1
ATOM 623 C CA . PRO A 1 80 ? -16.524 -6.486 11.568 1.00 84.12 80 PRO A CA 1
ATOM 624 C C . PRO A 1 80 ? -16.008 -7.698 12.352 1.00 84.12 80 PRO A C 1
ATOM 626 O O . PRO A 1 80 ? -14.803 -7.927 12.452 1.00 84.12 80 PRO A O 1
ATOM 629 N N . ASN A 1 81 ? -16.927 -8.507 12.877 1.00 84.50 81 ASN A N 1
ATOM 630 C CA . ASN A 1 81 ? -16.554 -9.774 13.501 1.00 84.50 81 ASN A CA 1
ATOM 631 C C . ASN A 1 81 ? -15.802 -10.659 12.500 1.00 84.50 81 ASN A C 1
ATOM 633 O O . ASN A 1 81 ? -16.217 -10.762 11.343 1.00 84.50 81 ASN A O 1
ATOM 637 N N . ASN A 1 82 ? -14.739 -11.320 12.965 1.00 86.00 82 ASN A N 1
ATOM 638 C CA . ASN A 1 82 ? -13.879 -12.178 12.142 1.00 86.00 82 ASN A CA 1
ATOM 639 C C . ASN A 1 82 ? -13.271 -11.425 10.944 1.00 86.00 82 ASN A C 1
ATOM 641 O O . ASN A 1 82 ? -13.226 -11.947 9.828 1.00 86.00 82 ASN A O 1
ATOM 645 N N . ALA A 1 83 ? -12.870 -10.168 11.154 1.00 88.31 83 ALA A N 1
ATOM 646 C CA . ALA A 1 83 ? -12.213 -9.383 10.121 1.00 88.31 83 ALA A CA 1
ATOM 647 C C . ALA A 1 83 ? -10.909 -10.053 9.672 1.00 88.31 83 ALA A C 1
ATOM 649 O O . ALA A 1 83 ? -10.104 -10.484 10.491 1.00 88.31 83 ALA A O 1
ATOM 650 N N . ILE A 1 84 ? -10.694 -10.093 8.359 1.00 90.38 84 ILE A N 1
ATOM 651 C CA . ILE A 1 84 ? -9.455 -10.567 7.748 1.00 90.38 84 ILE A CA 1
ATOM 652 C C . ILE A 1 84 ? -9.010 -9.509 6.746 1.00 90.38 84 ILE A C 1
ATOM 654 O O . ILE A 1 84 ? -9.794 -9.086 5.890 1.00 90.38 84 ILE A O 1
ATOM 658 N N . PHE A 1 85 ? -7.751 -9.097 6.836 1.00 89.31 85 PHE A N 1
ATOM 659 C CA . PHE A 1 85 ? -7.112 -8.309 5.795 1.00 89.31 85 PHE A CA 1
ATOM 660 C C . PHE A 1 85 ? -6.636 -9.250 4.688 1.00 89.31 85 PHE A C 1
ATOM 662 O O . PHE A 1 85 ? -5.923 -10.209 4.969 1.00 89.31 85 PHE A O 1
ATOM 669 N N . LYS A 1 86 ? -7.008 -8.975 3.434 1.00 92.06 86 LYS A N 1
ATOM 670 C CA . LYS A 1 86 ? -6.525 -9.712 2.257 1.00 92.06 86 LYS A CA 1
ATOM 671 C C . LYS A 1 86 ? -6.123 -8.741 1.160 1.00 92.06 86 LYS A C 1
ATOM 673 O O . LYS A 1 86 ? -6.873 -7.813 0.857 1.00 92.06 86 LYS A O 1
ATOM 678 N N . ALA A 1 87 ? -4.984 -8.991 0.526 1.00 91.50 87 ALA A N 1
ATOM 679 C CA . ALA A 1 87 ? -4.548 -8.246 -0.649 1.00 91.50 87 ALA A CA 1
ATOM 680 C C . ALA A 1 87 ? -3.685 -9.114 -1.572 1.00 91.50 87 ALA A C 1
ATOM 682 O O . ALA A 1 87 ? -3.106 -10.114 -1.154 1.00 91.50 87 ALA A O 1
ATOM 683 N N . SER A 1 88 ? -3.581 -8.703 -2.835 1.00 93.75 88 SER A N 1
ATOM 684 C CA . SER A 1 88 ? -2.533 -9.166 -3.744 1.00 93.75 88 SER A CA 1
ATOM 685 C C . SER A 1 88 ? -1.600 -7.992 -4.009 1.00 93.75 88 SER A C 1
ATOM 687 O O . SER A 1 88 ? -2.051 -6.932 -4.442 1.00 93.75 88 SER A O 1
ATOM 689 N N . VAL A 1 89 ? -0.322 -8.165 -3.688 1.00 94.62 89 VAL A N 1
ATOM 690 C CA . VAL A 1 89 ? 0.694 -7.112 -3.731 1.00 94.62 89 VAL A CA 1
ATOM 691 C C . VAL A 1 89 ? 1.740 -7.466 -4.776 1.00 94.62 89 VAL A C 1
ATOM 693 O O . VAL A 1 89 ? 2.272 -8.574 -4.802 1.00 94.62 89 VAL A O 1
ATOM 696 N N . GLY A 1 90 ? 2.053 -6.506 -5.633 1.00 94.75 90 GLY A N 1
ATOM 697 C CA . GLY A 1 90 ? 3.032 -6.665 -6.694 1.00 94.75 90 GLY A CA 1
ATOM 698 C C . GLY A 1 90 ? 3.297 -5.346 -7.398 1.00 94.75 90 GLY A C 1
ATOM 699 O O . GLY A 1 90 ? 2.913 -4.277 -6.917 1.00 94.75 90 GLY A O 1
ATOM 700 N N . PHE A 1 91 ? 3.941 -5.435 -8.551 1.00 95.56 91 PHE A N 1
ATOM 701 C CA . PHE A 1 91 ? 4.285 -4.282 -9.372 1.00 95.56 91 PHE A CA 1
ATOM 702 C C . PHE A 1 91 ? 3.326 -4.102 -10.550 1.00 95.56 91 PHE A C 1
ATOM 704 O O . PHE A 1 91 ? 2.789 -5.063 -11.106 1.00 95.56 91 PHE A O 1
ATOM 711 N N . LEU A 1 92 ? 3.158 -2.846 -10.967 1.00 94.31 92 LEU A N 1
ATOM 712 C CA . LEU A 1 92 ? 2.732 -2.540 -12.333 1.00 94.31 92 LEU A CA 1
ATOM 713 C C . LEU A 1 92 ? 3.851 -2.937 -13.308 1.00 94.31 92 LEU A C 1
ATOM 715 O O . LEU A 1 92 ? 5.020 -2.860 -12.937 1.00 94.31 92 LEU A O 1
ATOM 719 N N . ASP A 1 93 ? 3.518 -3.301 -14.546 1.00 92.69 93 ASP A N 1
ATOM 720 C CA . ASP A 1 93 ? 4.479 -3.796 -15.550 1.00 92.69 93 ASP A CA 1
ATOM 721 C C . ASP A 1 93 ? 5.635 -2.816 -15.845 1.00 92.69 93 ASP A C 1
ATOM 723 O O . ASP A 1 93 ? 6.767 -3.216 -16.115 1.00 92.69 93 ASP A O 1
ATOM 727 N N . ILE A 1 94 ? 5.381 -1.517 -15.687 1.00 87.56 94 ILE A N 1
ATOM 728 C CA . ILE A 1 94 ? 6.371 -0.438 -15.785 1.00 87.56 94 ILE A CA 1
ATOM 729 C C . ILE A 1 94 ? 7.428 -0.450 -14.668 1.00 87.56 94 ILE A C 1
ATOM 731 O O . ILE A 1 94 ? 8.375 0.328 -14.723 1.00 87.56 94 ILE A O 1
ATOM 735 N N . GLY A 1 95 ? 7.263 -1.286 -13.639 1.00 81.31 95 GLY A N 1
ATOM 736 C CA . GLY A 1 95 ? 8.194 -1.445 -12.518 1.00 81.31 95 GLY A CA 1
ATOM 737 C C . GLY A 1 95 ? 9.400 -2.340 -12.817 1.00 81.31 95 GLY A C 1
ATOM 738 O O . GLY A 1 95 ? 10.193 -2.607 -11.909 1.00 81.31 95 GLY A O 1
ATOM 739 N N . ASN A 1 96 ? 9.536 -2.823 -14.057 1.00 83.62 96 ASN A N 1
ATOM 740 C CA . ASN A 1 96 ? 10.668 -3.639 -14.480 1.00 83.62 96 ASN A CA 1
ATOM 741 C C . ASN A 1 96 ? 11.998 -2.900 -14.229 1.00 83.62 96 ASN A C 1
ATOM 743 O O . ASN A 1 96 ? 12.167 -1.750 -14.636 1.00 83.62 96 ASN A O 1
ATOM 747 N N . GLY A 1 97 ? 12.937 -3.564 -13.553 1.00 78.75 97 GLY A N 1
ATOM 748 C CA . GLY A 1 97 ? 14.227 -2.988 -13.162 1.00 78.75 97 GLY A CA 1
ATOM 749 C C . GLY A 1 97 ? 14.227 -2.226 -11.831 1.00 78.75 97 GLY A C 1
ATOM 750 O O . GLY A 1 97 ? 15.230 -1.586 -11.518 1.00 78.75 97 GLY A O 1
ATOM 751 N N . SER A 1 98 ? 13.143 -2.280 -11.046 1.00 83.06 98 SER A N 1
ATOM 752 C CA . SER A 1 98 ? 13.163 -1.788 -9.659 1.00 83.06 98 SER A CA 1
ATOM 753 C C . SER A 1 98 ? 14.075 -2.632 -8.755 1.00 83.06 98 SER A C 1
ATOM 755 O O . SER A 1 98 ? 14.299 -3.816 -8.999 1.00 83.06 98 SER A O 1
ATOM 757 N N . ASP A 1 99 ? 14.567 -2.028 -7.675 1.00 83.50 99 ASP A N 1
ATOM 758 C CA . ASP A 1 99 ? 15.340 -2.661 -6.594 1.00 83.50 99 ASP A CA 1
ATOM 759 C C . ASP A 1 99 ? 14.460 -3.390 -5.553 1.00 83.50 99 ASP A C 1
ATOM 761 O O . ASP A 1 99 ? 14.951 -3.938 -4.555 1.00 83.50 99 ASP A O 1
ATOM 765 N N . GLY A 1 100 ? 13.153 -3.439 -5.818 1.00 89.50 100 GLY A N 1
ATOM 766 C CA . GLY A 1 100 ? 12.131 -3.987 -4.941 1.00 89.50 100 GLY A CA 1
ATOM 767 C C . GLY A 1 100 ? 11.546 -2.954 -3.977 1.00 89.50 100 GLY A C 1
ATOM 768 O O . GLY A 1 100 ? 11.978 -1.809 -3.892 1.00 89.50 100 GLY A O 1
ATOM 769 N N . VAL A 1 101 ? 10.531 -3.372 -3.226 1.00 90.50 101 VAL A N 1
ATOM 770 C CA . VAL A 1 101 ? 9.901 -2.566 -2.174 1.00 90.50 101 VAL A CA 1
ATOM 771 C C . VAL A 1 101 ? 9.723 -3.403 -0.918 1.00 90.50 101 VAL A C 1
ATOM 773 O O . VAL A 1 101 ? 9.428 -4.594 -0.992 1.00 90.50 101 VAL A O 1
ATOM 776 N N . THR A 1 102 ? 9.869 -2.779 0.246 1.00 92.62 102 THR A N 1
ATOM 777 C CA . THR A 1 102 ? 9.366 -3.357 1.495 1.00 92.62 102 THR A CA 1
ATOM 778 C C . THR A 1 102 ? 7.915 -2.936 1.656 1.00 92.62 102 THR A C 1
ATOM 780 O O . THR A 1 102 ? 7.620 -1.741 1.689 1.00 92.62 102 THR A O 1
ATOM 783 N N . PHE A 1 103 ? 7.017 -3.911 1.747 1.00 91.94 103 PHE A N 1
ATOM 784 C CA . PHE A 1 103 ? 5.600 -3.687 1.982 1.00 91.94 103 PHE A CA 1
ATOM 785 C C . PHE A 1 103 ? 5.267 -3.983 3.439 1.00 91.94 103 PHE A C 1
ATOM 787 O O . PHE A 1 103 ? 5.655 -5.026 3.969 1.00 91.94 103 PHE A O 1
ATOM 794 N N . GLN A 1 104 ? 4.535 -3.072 4.077 1.00 92.31 104 GLN A N 1
ATOM 795 C CA . GLN A 1 104 ? 4.122 -3.222 5.463 1.00 92.31 104 GLN A CA 1
ATOM 796 C C . GLN A 1 104 ? 2.638 -2.927 5.621 1.00 92.31 104 GLN A C 1
ATOM 798 O O . GLN A 1 104 ? 2.099 -2.035 4.977 1.00 92.31 104 GLN A O 1
ATOM 803 N N . VAL A 1 105 ? 1.998 -3.649 6.535 1.00 91.62 105 VAL A N 1
ATOM 804 C CA . VAL A 1 105 ? 0.655 -3.319 7.018 1.00 91.62 105 VAL A CA 1
ATOM 805 C C . VAL A 1 105 ? 0.706 -3.274 8.529 1.00 91.62 105 VAL A C 1
ATOM 807 O O . VAL A 1 105 ? 1.296 -4.147 9.173 1.00 91.62 105 VAL A O 1
ATOM 810 N N . TRP A 1 106 ? 0.088 -2.245 9.085 1.00 90.94 106 TRP A N 1
ATOM 811 C CA . TRP A 1 106 ? -0.011 -2.019 10.512 1.00 90.94 106 TRP A CA 1
ATOM 812 C C . TRP A 1 106 ? -1.475 -1.878 10.901 1.00 90.94 106 TRP A C 1
ATOM 814 O O . TRP A 1 106 ? -2.209 -1.104 10.283 1.00 90.94 106 TRP A O 1
ATOM 824 N N . GLU A 1 107 ? -1.870 -2.568 11.964 1.00 89.44 107 GLU A N 1
ATOM 825 C CA . GLU A 1 107 ? -3.099 -2.242 12.675 1.00 89.44 107 GLU A CA 1
ATOM 826 C C . GLU A 1 107 ? -2.830 -1.099 13.652 1.00 89.44 107 GLU A C 1
ATOM 828 O O . GLU A 1 107 ? -1.798 -1.057 14.332 1.00 89.44 107 GLU A O 1
ATOM 833 N N . HIS A 1 108 ? -3.771 -0.168 13.737 1.00 88.38 108 HIS A N 1
ATOM 834 C CA . HIS A 1 108 ? -3.833 0.792 14.825 1.00 88.38 108 HIS A CA 1
ATOM 835 C C . HIS A 1 108 ? -5.189 0.677 15.500 1.00 88.38 108 HIS A C 1
ATOM 837 O O . HIS A 1 108 ? -6.219 0.893 14.860 1.00 88.38 108 HIS A O 1
ATOM 843 N N . HIS A 1 109 ? -5.204 0.400 16.795 1.00 87.75 109 HIS A N 1
ATOM 844 C CA . HIS A 1 109 ? -6.435 0.305 17.574 1.00 87.75 109 HIS A CA 1
ATOM 845 C C . HIS A 1 109 ? -6.301 1.065 18.894 1.00 87.75 109 HIS A C 1
ATOM 847 O O . HIS A 1 109 ? -5.198 1.377 19.343 1.00 87.75 109 HIS A O 1
ATOM 853 N N . ASN A 1 110 ? -7.435 1.409 19.506 1.00 84.88 110 ASN A N 1
ATOM 854 C CA . ASN A 1 110 ? -7.445 2.000 20.842 1.00 84.88 110 ASN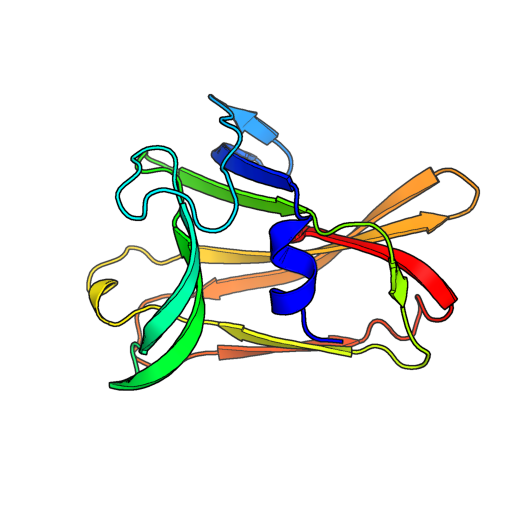 A CA 1
ATOM 855 C C . ASN A 1 110 ? -7.689 0.917 21.888 1.00 84.88 110 ASN A C 1
ATOM 857 O O . ASN A 1 110 ? -8.742 0.283 21.880 1.00 84.88 110 ASN A O 1
ATOM 861 N N . HIS A 1 111 ? -6.762 0.780 22.828 1.00 82.25 111 HIS A N 1
ATOM 862 C CA . HIS A 1 111 ? -6.898 -0.089 23.988 1.00 82.25 111 HIS A CA 1
ATOM 863 C C . HIS A 1 111 ? -6.746 0.757 25.252 1.00 82.25 111 HIS A C 1
ATOM 865 O O . HIS A 1 111 ? -5.727 1.419 25.441 1.00 82.25 111 HIS A O 1
ATOM 871 N N . GLU A 1 112 ? -7.792 0.805 26.081 1.00 84.88 112 GLU A N 1
ATOM 872 C CA . GLU A 1 112 ? -7.800 1.564 27.345 1.00 84.88 112 GLU A CA 1
ATOM 873 C C . GLU A 1 112 ? -7.393 3.047 27.192 1.00 84.88 112 GLU A C 1
ATOM 875 O O . GLU A 1 112 ? -6.708 3.631 28.030 1.00 84.88 112 GLU A O 1
ATOM 880 N N . GLY A 1 113 ? -7.802 3.677 26.084 1.00 81.69 113 GLY A N 1
ATOM 881 C CA . GLY A 1 113 ? -7.490 5.081 25.791 1.00 81.69 113 GLY A CA 1
ATOM 882 C C . GLY A 1 113 ? -6.070 5.332 25.270 1.00 81.69 113 GLY A C 1
ATOM 883 O O . GLY A 1 113 ? -5.681 6.490 25.120 1.00 81.69 113 GLY A O 1
ATOM 884 N N . ARG A 1 114 ? -5.301 4.277 24.974 1.00 84.88 114 ARG A N 1
ATOM 885 C CA . ARG A 1 114 ? -3.989 4.359 24.323 1.00 84.88 114 ARG A CA 1
ATOM 886 C C . ARG A 1 114 ? -4.057 3.811 22.905 1.00 84.88 114 ARG A C 1
ATOM 888 O O . ARG A 1 114 ? -4.682 2.781 22.662 1.00 84.88 114 ARG A O 1
ATOM 895 N N . GLU A 1 115 ? -3.377 4.486 21.984 1.00 86.12 115 GLU A N 1
ATOM 896 C CA . GLU A 1 115 ? -3.210 3.989 20.621 1.00 86.12 115 GLU A CA 1
ATOM 897 C C . GLU A 1 115 ? -2.121 2.907 20.604 1.00 86.12 115 GLU A C 1
ATOM 899 O O . GLU A 1 115 ? -0.975 3.168 20.973 1.00 86.12 115 GLU A O 1
ATOM 904 N N . ILE A 1 116 ? -2.483 1.698 20.176 1.00 87.81 116 ILE A N 1
ATOM 905 C CA . ILE A 1 116 ? -1.576 0.564 19.980 1.00 87.81 116 ILE A CA 1
ATOM 906 C C . ILE A 1 116 ? -1.339 0.379 18.485 1.00 87.81 116 ILE A C 1
ATOM 908 O O . ILE A 1 116 ? -2.265 0.523 17.690 1.00 87.81 116 ILE A O 1
ATOM 912 N N . TRP A 1 117 ? -0.088 0.089 18.121 1.00 88.44 117 TRP A N 1
ATOM 913 C CA . TRP A 1 117 ? 0.372 -0.072 16.745 1.00 88.44 117 TRP A CA 1
ATOM 914 C C . TRP A 1 117 ? 1.054 -1.434 16.634 1.00 88.44 117 TRP A C 1
ATOM 916 O O . TRP A 1 117 ? 2.116 -1.620 17.229 1.00 88.44 117 TRP A O 1
ATOM 926 N N . ASN A 1 118 ? 0.486 -2.364 15.867 1.00 89.50 118 ASN A N 1
ATOM 927 C CA . ASN A 1 118 ? 1.115 -3.662 15.620 1.00 89.50 118 ASN A CA 1
ATOM 928 C C . ASN A 1 118 ? 1.352 -3.851 14.125 1.00 89.50 118 ASN A C 1
ATOM 930 O O . ASN A 1 118 ? 0.457 -3.642 13.307 1.00 89.50 118 ASN A O 1
ATOM 934 N N . ARG A 1 119 ? 2.569 -4.259 13.760 1.00 91.12 119 ARG A N 1
ATOM 935 C CA . ARG A 1 119 ? 2.884 -4.655 12.388 1.00 91.12 119 ARG A CA 1
ATOM 936 C C . ARG A 1 119 ? 2.346 -6.060 12.156 1.00 91.12 119 ARG A C 1
ATOM 938 O O . ARG A 1 119 ? 2.752 -6.986 12.852 1.00 91.12 119 ARG A O 1
ATOM 945 N N . ILE A 1 120 ? 1.459 -6.202 11.179 1.00 92.69 120 ILE A N 1
ATOM 946 C CA . ILE A 1 120 ? 0.800 -7.475 10.857 1.00 92.69 120 ILE A CA 1
ATOM 947 C C . ILE A 1 120 ? 1.356 -8.112 9.582 1.00 92.69 120 ILE A C 1
ATOM 949 O O . ILE A 1 120 ? 1.309 -9.328 9.440 1.00 92.69 120 ILE A O 1
ATOM 953 N N . ILE A 1 121 ? 1.925 -7.311 8.675 1.00 93.00 121 ILE A N 1
ATOM 954 C CA . ILE A 1 121 ? 2.610 -7.778 7.464 1.00 93.00 121 ILE A CA 1
ATOM 955 C C . ILE A 1 121 ? 3.914 -6.992 7.311 1.00 93.00 121 ILE A C 1
ATOM 957 O O . ILE A 1 121 ? 3.917 -5.771 7.472 1.00 93.00 121 ILE A O 1
ATOM 961 N N . ASP A 1 122 ? 5.007 -7.689 6.997 1.00 93.75 122 ASP A N 1
ATOM 962 C CA . ASP A 1 122 ? 6.299 -7.111 6.612 1.00 93.75 122 ASP A CA 1
ATOM 963 C C . ASP A 1 122 ? 7.036 -8.078 5.687 1.00 93.75 122 ASP A C 1
ATOM 965 O O . ASP A 1 122 ? 7.411 -9.177 6.103 1.00 93.75 122 ASP A O 1
ATOM 969 N N . PHE A 1 123 ? 7.215 -7.696 4.427 1.00 92.94 123 PHE A N 1
ATOM 970 C CA . PHE A 1 123 ? 8.034 -8.470 3.505 1.00 92.94 123 PHE A CA 1
ATOM 971 C C . PHE A 1 123 ? 8.605 -7.600 2.389 1.00 92.94 123 PHE A C 1
ATOM 973 O O . PHE A 1 123 ? 8.066 -6.548 2.040 1.00 92.94 123 PHE A O 1
ATOM 980 N N . LYS A 1 124 ? 9.706 -8.069 1.797 1.00 93.56 124 LYS A N 1
ATOM 981 C CA . LYS A 1 124 ? 10.282 -7.484 0.588 1.00 93.56 124 LYS A CA 1
ATOM 982 C C . LYS A 1 124 ? 9.657 -8.140 -0.645 1.00 93.56 124 LYS A C 1
ATOM 984 O O . LYS A 1 124 ? 9.641 -9.365 -0.739 1.00 93.56 124 LYS A O 1
ATOM 989 N N . LYS A 1 125 ? 9.196 -7.331 -1.597 1.00 94.06 125 LYS A N 1
ATOM 990 C CA . LYS A 1 125 ? 8.732 -7.758 -2.921 1.00 94.06 125 LYS A CA 1
ATOM 991 C C . LYS A 1 125 ? 9.686 -7.231 -3.986 1.00 94.06 125 LYS A C 1
ATOM 993 O O . LYS A 1 125 ? 9.937 -6.030 -4.054 1.00 94.06 125 LYS A O 1
ATOM 998 N N . GLU A 1 126 ? 10.203 -8.124 -4.818 1.00 94.56 126 GLU A N 1
ATOM 999 C CA . GLU A 1 126 ? 11.003 -7.788 -6.003 1.00 94.56 126 GLU A CA 1
ATOM 1000 C C . GLU A 1 126 ? 10.155 -7.947 -7.264 1.00 94.56 126 GLU A C 1
ATOM 1002 O O . GLU A 1 126 ? 9.091 -8.559 -7.210 1.00 94.56 126 GLU A O 1
ATOM 1007 N N . TYR A 1 127 ? 10.569 -7.358 -8.384 1.00 93.75 127 TYR A N 1
ATOM 1008 C CA . TYR A 1 127 ? 9.874 -7.559 -9.654 1.00 93.75 127 TYR A CA 1
ATOM 1009 C C . TYR A 1 127 ? 10.245 -8.945 -10.203 1.00 93.75 127 TYR A C 1
ATOM 1011 O O . TYR A 1 127 ? 11.305 -9.120 -10.801 1.00 93.75 127 TYR A O 1
ATOM 1019 N N . ASP A 1 128 ? 9.387 -9.937 -9.977 1.00 93.94 128 ASP A N 1
ATOM 1020 C CA . ASP A 1 128 ? 9.616 -11.352 -10.311 1.00 93.94 128 ASP A CA 1
ATOM 1021 C C . ASP A 1 128 ? 8.502 -11.939 -11.199 1.00 93.94 128 ASP A C 1
ATOM 1023 O O . ASP A 1 128 ? 8.496 -13.133 -11.499 1.00 93.94 128 ASP A O 1
ATOM 1027 N N . ASN A 1 129 ? 7.600 -11.080 -11.691 1.00 93.81 129 ASN A N 1
ATOM 1028 C CA . ASN A 1 129 ? 6.425 -11.417 -12.501 1.00 93.81 129 ASN A CA 1
ATOM 1029 C C . ASN A 1 129 ? 5.334 -12.191 -11.742 1.00 93.81 129 ASN A C 1
ATOM 1031 O O . ASN A 1 129 ? 4.409 -12.715 -12.368 1.00 93.81 129 ASN A O 1
ATOM 1035 N N . VAL A 1 130 ? 5.397 -12.251 -10.407 1.00 93.69 130 VAL A N 1
ATOM 1036 C CA . VAL A 1 130 ? 4.427 -12.980 -9.583 1.00 93.69 130 VAL A CA 1
ATOM 1037 C C . VAL A 1 130 ? 3.932 -12.101 -8.428 1.00 93.69 130 VAL A C 1
ATOM 1039 O O . VAL A 1 130 ? 4.656 -11.882 -7.461 1.00 93.69 130 VAL A O 1
ATOM 1042 N N . PRO A 1 131 ? 2.676 -11.616 -8.461 1.00 93.69 131 PRO A N 1
ATOM 1043 C CA . PRO A 1 131 ? 2.072 -10.962 -7.306 1.00 93.69 131 PRO A CA 1
ATOM 1044 C C . PRO A 1 131 ? 1.971 -11.914 -6.112 1.00 93.69 131 PRO A C 1
ATOM 1046 O O . PRO A 1 131 ? 1.635 -13.090 -6.260 1.00 93.69 131 PRO A O 1
ATOM 1049 N N . VAL A 1 132 ? 2.192 -11.388 -4.912 1.00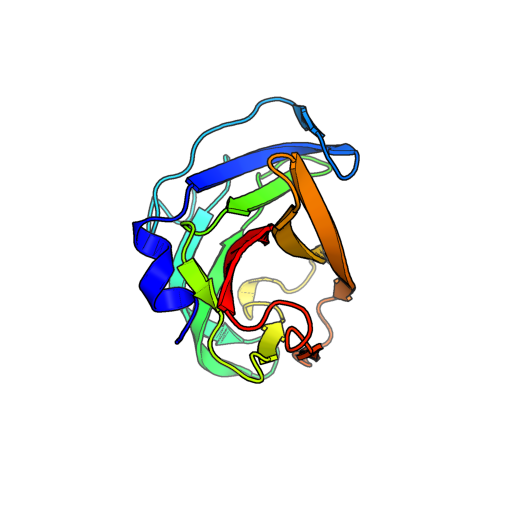 95.19 132 VAL A N 1
ATOM 1050 C CA . VAL A 1 132 ? 2.114 -12.142 -3.660 1.00 95.19 132 VAL A CA 1
ATOM 1051 C C . VAL A 1 132 ? 0.747 -11.920 -3.027 1.00 95.19 132 VAL A C 1
ATOM 1053 O O . VAL A 1 132 ? 0.331 -10.783 -2.799 1.00 95.19 132 VAL A O 1
ATOM 1056 N N . ALA A 1 133 ? 0.033 -13.007 -2.742 1.00 94.31 133 ALA A N 1
ATOM 1057 C CA . ALA A 1 133 ? -1.165 -12.953 -1.916 1.00 94.31 133 ALA A CA 1
ATOM 1058 C C . ALA A 1 133 ? -0.762 -12.830 -0.443 1.00 94.31 133 ALA A C 1
ATOM 1060 O O . ALA A 1 133 ? 0.069 -13.599 0.039 1.00 94.31 133 ALA A O 1
ATOM 1061 N N . ILE A 1 134 ? -1.361 -11.876 0.262 1.00 93.56 134 ILE A N 1
ATOM 1062 C CA . ILE A 1 134 ? -1.158 -11.668 1.693 1.00 93.56 134 ILE A CA 1
ATOM 1063 C C . ILE A 1 134 ? -2.486 -11.699 2.432 1.00 93.56 134 ILE A C 1
ATOM 1065 O O . ILE A 1 134 ? -3.515 -11.241 1.928 1.00 93.56 134 ILE A O 1
ATOM 1069 N N . GLU A 1 135 ? -2.432 -12.236 3.644 1.00 94.00 135 GLU A N 1
ATOM 1070 C CA . GLU A 1 135 ? -3.579 -12.410 4.518 1.00 94.00 135 GLU A CA 1
ATOM 1071 C C . GLU A 1 135 ? -3.149 -12.212 5.974 1.00 94.00 135 GLU A C 1
ATOM 1073 O O . GLU A 1 135 ? -2.115 -12.737 6.385 1.00 94.00 135 GLU A O 1
ATOM 1078 N N . ALA A 1 136 ? -3.932 -11.454 6.740 1.00 91.44 136 ALA A N 1
ATOM 1079 C CA . ALA A 1 136 ? -3.748 -11.293 8.178 1.00 91.44 136 ALA A CA 1
ATOM 1080 C C . ALA A 1 136 ? -5.099 -11.392 8.890 1.00 91.44 136 ALA A C 1
ATOM 1082 O O . ALA A 1 136 ? -6.060 -10.716 8.509 1.00 91.44 136 ALA A O 1
ATOM 1083 N N . ASP A 1 137 ? -5.163 -12.233 9.921 1.00 90.38 137 ASP A N 1
ATOM 1084 C CA . ASP A 1 137 ? -6.328 -12.329 10.796 1.00 90.38 137 ASP A CA 1
ATOM 1085 C C . ASP A 1 137 ? -6.371 -11.114 11.735 1.00 90.38 137 ASP A C 1
ATOM 1087 O O . ASP A 1 137 ? -5.393 -10.811 12.418 1.00 90.38 137 ASP A O 1
ATOM 1091 N N . LEU A 1 138 ? -7.506 -10.417 11.740 1.00 89.25 138 LEU A N 1
ATOM 1092 C CA . LEU A 1 138 ? -7.797 -9.264 12.594 1.00 89.25 138 LEU A CA 1
ATOM 1093 C C . LEU A 1 138 ? -8.957 -9.561 13.554 1.00 89.25 138 LEU A C 1
ATOM 1095 O O . LEU A 1 138 ? -9.552 -8.645 14.129 1.00 89.25 138 LEU A O 1
ATOM 1099 N N . SER A 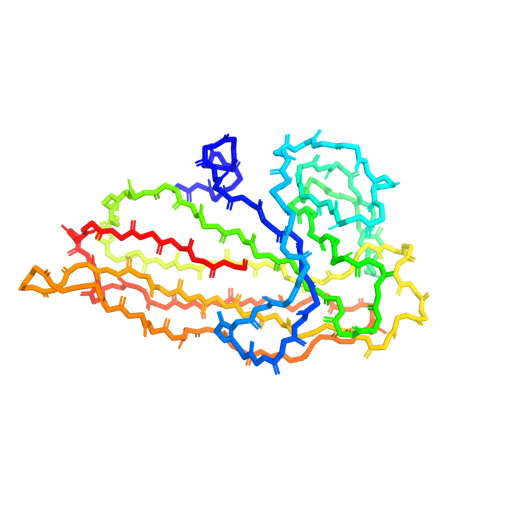1 139 ? -9.323 -10.834 13.724 1.00 86.06 139 SER A N 1
ATOM 1100 C CA . SER A 1 139 ? -10.443 -11.259 14.561 1.00 86.06 139 SER A CA 1
ATOM 1101 C C . SER A 1 139 ? -10.299 -10.821 16.022 1.00 86.06 139 SER A C 1
ATOM 1103 O O . SER A 1 139 ? -11.315 -10.512 16.653 1.00 86.06 139 SER A O 1
ATOM 1105 N N . HIS A 1 140 ? -9.074 -10.680 16.546 1.00 84.81 140 HIS A N 1
ATOM 1106 C CA . HIS A 1 140 ? -8.811 -10.156 17.896 1.00 84.81 140 HIS A CA 1
ATOM 1107 C C . HIS A 1 140 ? -9.238 -8.692 18.079 1.00 84.81 140 HIS A C 1
ATOM 1109 O O . HIS A 1 140 ? -9.448 -8.249 19.209 1.00 84.81 140 HIS A O 1
ATOM 1115 N N . LEU A 1 141 ? -9.422 -7.953 16.984 1.00 81.69 141 LEU A N 1
ATOM 1116 C CA . LEU A 1 141 ? -9.906 -6.572 16.976 1.00 81.69 141 LEU A CA 1
ATOM 1117 C C . LEU A 1 141 ? -11.405 -6.447 16.672 1.00 81.69 141 LEU A C 1
ATOM 1119 O O . LEU A 1 141 ? -11.904 -5.334 16.490 1.00 81.69 141 LEU A O 1
ATOM 1123 N N . SER A 1 142 ? -12.143 -7.559 16.616 1.00 79.62 142 SER A N 1
ATOM 1124 C CA . SER A 1 142 ? -13.586 -7.553 16.337 1.00 79.62 142 SER A CA 1
ATOM 1125 C C . SER A 1 142 ? -14.332 -6.585 17.263 1.00 79.62 142 SER A C 1
ATOM 1127 O O . SER A 1 142 ? -14.199 -6.645 18.486 1.00 79.62 142 SER A O 1
ATOM 1129 N N . GLY A 1 143 ? -15.117 -5.672 16.681 1.00 67.88 143 GLY A N 1
ATOM 1130 C CA . GLY A 1 143 ? -15.882 -4.672 17.434 1.00 67.88 143 GLY A CA 1
ATOM 1131 C C . GLY A 1 143 ? -15.062 -3.495 17.981 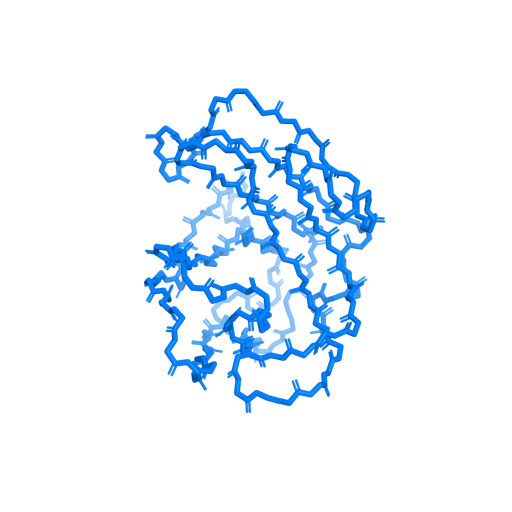1.00 67.88 143 GLY A C 1
ATOM 1132 O O . GLY A 1 143 ? -15.642 -2.586 18.577 1.00 67.88 143 GLY A O 1
ATOM 1133 N N . GLN A 1 144 ? -13.744 -3.459 17.756 1.00 72.06 144 GLN A N 1
ATOM 1134 C CA . GLN A 1 144 ? -12.888 -2.337 18.140 1.00 72.06 144 GLN A CA 1
ATOM 1135 C C . GLN A 1 144 ? -12.779 -1.304 17.014 1.00 72.06 144 GLN A C 1
ATOM 1137 O O . GLN A 1 144 ? -12.816 -1.623 15.821 1.00 72.06 144 GLN A O 1
ATOM 1142 N N . LYS A 1 145 ? -12.622 -0.032 17.399 1.00 68.81 145 LYS A N 1
ATOM 1143 C CA . LYS A 1 145 ? -12.353 1.060 16.460 1.00 68.81 145 LYS A CA 1
ATOM 1144 C C . LYS A 1 145 ? -10.874 1.034 16.079 1.00 68.81 145 LYS A C 1
ATOM 1146 O O . LYS A 1 145 ? -10.021 1.285 16.932 1.00 68.81 145 LYS A O 1
ATOM 1151 N N . CYS A 1 146 ? -10.604 0.776 14.806 1.00 58.44 146 CYS A N 1
ATOM 1152 C CA . CYS A 1 146 ? -9.266 0.580 14.262 1.00 58.44 146 CYS A CA 1
ATOM 1153 C C . CYS A 1 146 ? -9.043 1.445 13.017 1.00 58.44 146 CYS A C 1
ATOM 1155 O O . CYS A 1 146 ? -9.999 1.902 12.392 1.00 58.44 146 CYS A O 1
ATOM 1157 N N . ARG A 1 147 ? -7.786 1.693 12.663 1.00 66.19 147 ARG A N 1
ATOM 1158 C CA . ARG A 1 147 ? -7.383 2.216 11.356 1.00 66.19 147 ARG A CA 1
ATOM 1159 C C . ARG A 1 147 ? -6.205 1.408 10.833 1.00 66.19 147 ARG A C 1
ATOM 1161 O O . ARG A 1 147 ? -5.338 1.023 11.613 1.00 66.19 147 ARG A O 1
ATOM 1168 N N . ASP A 1 148 ? -6.149 1.229 9.524 1.00 63.28 148 ASP A N 1
ATOM 1169 C CA . ASP A 1 148 ? -5.026 0.555 8.881 1.00 63.28 148 ASP A CA 1
ATOM 1170 C C . ASP A 1 148 ? -3.997 1.587 8.422 1.00 63.28 148 ASP A C 1
ATOM 1172 O O . ASP A 1 148 ? -4.352 2.678 7.951 1.00 63.28 148 ASP A O 1
ATOM 1176 N N . ARG A 1 149 ? -2.716 1.237 8.543 1.00 65.19 149 ARG A N 1
ATOM 1177 C CA . ARG A 1 149 ? -1.620 1.959 7.900 1.00 65.19 149 ARG A CA 1
ATOM 1178 C C . ARG A 1 149 ? -0.884 1.024 6.948 1.00 65.19 149 ARG A C 1
ATOM 1180 O O . ARG A 1 149 ? -0.415 -0.032 7.366 1.00 65.19 149 ARG A O 1
ATOM 1187 N N . THR A 1 150 ? -0.754 1.453 5.700 1.00 58.81 150 THR A N 1
ATOM 1188 C CA . THR A 1 150 ? -0.015 0.766 4.627 1.00 58.81 150 THR A CA 1
ATOM 1189 C C . THR A 1 150 ? 1.091 1.656 4.095 1.00 58.81 150 THR A C 1
ATOM 1191 O O . THR A 1 150 ? 0.822 2.876 3.969 1.00 58.81 150 THR A O 1
#

Organism: NCBI:txid320912

Foldseek 3Di:
DDVQVQQQVKWKWKFQDPDPVDGHPIDTAGEVPDCPDLSWYWYWDFFQFLLRDTDIDTDTGFRNDVNGDMKIKGDWDAAAAFHKDKDWDGDGNVCPPPPWDWDWKWKWFDDPNDTDIDIFDTDTYDSPSGTDIDMGTPNVRHRTTIIMMD

Secondary structure (DSSP, 8-state):
--HHHHGGG-EEEEEEESSSS-EEEEEEE-TT--TT-TT-EEEEEEEEBTTS-EEEEEEEE--SSTTEEEEEEPPPEEPPTT-EEEEEE--BGGGTT---EEEEEEEEEEETTEEEEEEEEEEEE--SS-PEEEEEE-GGGTTSEEEEE-

Radius of gyration: 15.4 Å; chains: 1; bounding box: 34×29×45 Å

pLDDT: mean 88.25, std 8.23, range [57.56, 96.06]